Protein AF-A0A7V9JEW7-F1 (afdb_monomer_lite)

pLDDT: mean 94.51, std 7.51, range [50.94, 98.81]

Sequence (181 aa):
WAAHVMQLRAGLKSPEDYLAHMLRKLQIDRTAFDSSYSLRELALTSYSDSGQAQYANIYMRGALTAGLLDIRLLELSKGERGLQDVILELTRKFGKERAFPEAGLVDTLVAMTHPEVRDFFARYVWESERLPVAEYYAKLGIRLVEDADGRAVRFEIDPNPTPEQRRLREAWLGRQARKAT

Secondary structure (DSSP, 8-state):
-HHHHHHHHTTSS-HHHHHHHHHHHHHHHHHHS-TT--HHHHHHHTTSHHHHHHGGGGGTHHHHHHHHHHHHHHHHTTTS--HHHHHHHHHHHHTTT-PPPGGGHHHHHHHHS-THHHHHHIIIIIS-PPP-HHHHHHTTTEEEEE-TT--EEEEEE-SS--HHHHHHHHHHTT-S-----

Foldseek 3Di:
DVVLLVCLLVVVDPPQRSQVVLLVLVLCLVPQADLFQALVNLVVCCVPPNSVSHVCNCVRLVVLLLLLQQLVQCVQVLLQDGPVNLVVVVCVVQPPPGDDDPVCPQVVSCVVGNVCSVVSCVQHHVGSHPDPSQVSVVQLQKGFDADPVRRTDGIDRDPDDDPSSPSSNCSSSNVDDHPDD

Radius of gyration: 16.64 Å; chains: 1; bounding box: 32×47×39 Å

Structure (mmCIF, N/CA/C/O backbone):
data_AF-A0A7V9JEW7-F1
#
_entry.id   AF-A0A7V9JEW7-F1
#
loop_
_atom_site.group_PDB
_atom_site.id
_atom_site.type_symbol
_atom_site.label_atom_id
_atom_site.label_alt_id
_atom_site.label_comp_id
_atom_site.label_asym_id
_atom_site.label_entity_id
_atom_site.label_seq_id
_atom_site.pdbx_PDB_ins_code
_atom_site.Cartn_x
_atom_site.Cartn_y
_atom_site.Cartn_z
_atom_site.occupancy
_atom_site.B_iso_or_equiv
_atom_site.auth_seq_id
_atom_site.auth_comp_id
_atom_site.auth_asym_id
_atom_site.auth_atom_id
_atom_site.pdbx_PDB_model_num
ATOM 1 N N . TRP A 1 1 ? 7.812 -3.060 2.752 1.00 93.06 1 TRP A N 1
ATOM 2 C CA . TRP A 1 1 ? 6.644 -2.597 3.528 1.00 93.06 1 TRP A CA 1
ATOM 3 C C . TRP A 1 1 ? 6.732 -3.020 4.995 1.00 93.06 1 TRP A C 1
ATOM 5 O O . TRP A 1 1 ? 6.908 -2.138 5.827 1.00 93.06 1 TRP A O 1
ATOM 15 N N . ALA A 1 2 ? 6.717 -4.326 5.306 1.00 90.62 2 ALA A N 1
ATOM 16 C CA . ALA A 1 2 ? 6.638 -4.861 6.677 1.00 90.62 2 ALA A CA 1
ATOM 17 C C . ALA A 1 2 ? 7.596 -4.192 7.688 1.00 90.62 2 ALA A C 1
ATOM 19 O O . ALA A 1 2 ? 7.147 -3.642 8.688 1.00 90.62 2 ALA A O 1
ATOM 20 N N . ALA A 1 3 ? 8.897 -4.121 7.388 1.00 92.31 3 ALA A N 1
ATOM 21 C CA . ALA A 1 3 ? 9.871 -3.489 8.287 1.00 92.31 3 ALA A CA 1
ATOM 22 C C . ALA A 1 3 ? 9.544 -2.017 8.620 1.00 92.31 3 ALA A C 1
ATOM 24 O O . ALA A 1 3 ? 9.720 -1.578 9.753 1.00 92.31 3 ALA A O 1
ATOM 25 N N . HIS A 1 4 ? 9.036 -1.250 7.648 1.00 94.81 4 HIS A N 1
ATOM 26 C CA . HIS A 1 4 ? 8.714 0.165 7.841 1.00 94.81 4 HIS A CA 1
ATOM 27 C C . HIS A 1 4 ? 7.401 0.355 8.596 1.00 94.81 4 HIS A C 1
ATOM 29 O O . HIS A 1 4 ? 7.340 1.217 9.468 1.00 94.81 4 HIS A O 1
ATOM 35 N N . VAL A 1 5 ? 6.372 -0.445 8.291 1.00 95.25 5 VAL A N 1
ATOM 36 C CA . VAL A 1 5 ? 5.075 -0.327 8.975 1.00 95.25 5 VAL A CA 1
ATOM 37 C C . VAL A 1 5 ? 5.179 -0.795 10.427 1.00 95.25 5 VAL A C 1
ATOM 39 O O . VAL A 1 5 ? 4.543 -0.214 11.296 1.00 95.25 5 VAL A O 1
ATOM 42 N N . MET A 1 6 ? 6.031 -1.783 10.722 1.00 94.12 6 MET A N 1
ATOM 43 C CA . MET A 1 6 ? 6.294 -2.215 12.097 1.00 94.12 6 MET A CA 1
ATOM 44 C C . MET A 1 6 ? 6.969 -1.110 12.914 1.00 94.12 6 MET A C 1
ATOM 46 O O . MET A 1 6 ? 6.542 -0.846 14.031 1.00 94.12 6 MET A O 1
ATOM 50 N N . GLN A 1 7 ? 7.966 -0.416 12.353 1.00 96.00 7 GLN A N 1
ATOM 51 C CA . GLN A 1 7 ? 8.593 0.735 13.019 1.00 96.00 7 GLN A CA 1
ATOM 52 C C . GLN A 1 7 ? 7.599 1.882 13.237 1.00 96.00 7 GLN A C 1
ATOM 54 O O . GLN A 1 7 ? 7.600 2.484 14.307 1.00 96.00 7 GLN A O 1
ATOM 59 N N . LEU A 1 8 ? 6.736 2.156 12.251 1.00 96.12 8 LEU A N 1
ATOM 60 C CA . LEU A 1 8 ? 5.667 3.151 12.367 1.00 96.12 8 LEU A CA 1
ATOM 61 C C . LEU A 1 8 ? 4.710 2.805 13.517 1.00 96.12 8 LEU A C 1
ATOM 63 O O . LEU A 1 8 ? 4.475 3.624 14.399 1.00 96.12 8 LEU A O 1
ATOM 67 N N . ARG A 1 9 ? 4.191 1.573 13.531 1.00 95.25 9 ARG A N 1
ATOM 68 C CA . ARG A 1 9 ? 3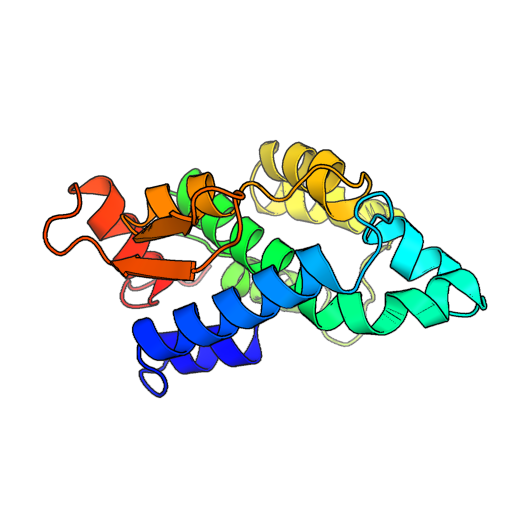.227 1.103 14.538 1.00 95.25 9 ARG A CA 1
ATOM 69 C C . ARG A 1 9 ? 3.833 0.991 15.938 1.00 95.25 9 ARG A C 1
ATOM 71 O O . ARG A 1 9 ? 3.130 1.186 16.919 1.00 95.25 9 ARG A O 1
ATOM 78 N N . ALA A 1 10 ? 5.134 0.721 16.034 1.00 94.06 10 ALA A N 1
ATOM 79 C CA . ALA A 1 10 ? 5.873 0.711 17.295 1.00 94.06 10 ALA A CA 1
ATOM 80 C C . ALA A 1 10 ? 6.272 2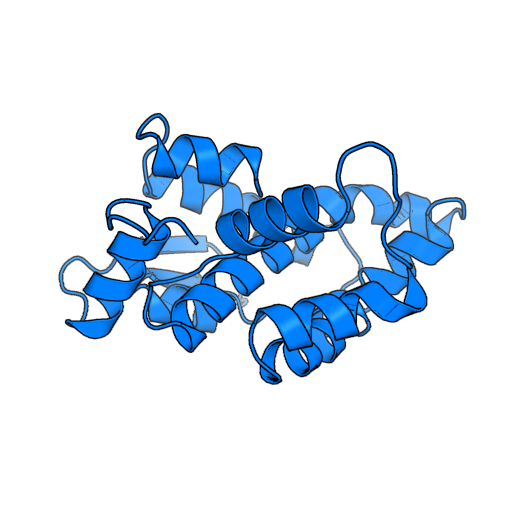.117 17.789 1.00 94.06 10 ALA A C 1
ATOM 82 O O . ALA A 1 10 ? 6.910 2.229 18.831 1.00 94.06 10 ALA A O 1
ATOM 83 N N . GLY A 1 11 ? 5.958 3.185 17.044 1.00 94.19 11 GLY A N 1
ATOM 84 C CA . GLY A 1 11 ? 6.350 4.554 17.395 1.00 94.19 11 GLY A CA 1
ATOM 85 C C . GLY A 1 11 ? 7.843 4.861 17.213 1.00 94.19 11 GLY A C 1
ATOM 86 O O . GLY A 1 11 ? 8.294 5.930 17.606 1.00 94.19 11 GLY A O 1
ATOM 87 N N . LEU A 1 12 ? 8.610 3.958 16.591 1.00 96.44 12 LEU A N 1
ATOM 88 C CA . LEU A 1 12 ? 10.035 4.151 16.275 1.00 96.44 12 LEU A CA 1
ATOM 89 C C . LEU A 1 12 ? 10.253 5.034 15.040 1.00 96.44 12 LEU A C 1
ATOM 91 O O . LEU A 1 12 ? 11.374 5.451 14.758 1.00 96.44 12 LEU A O 1
ATOM 95 N N . LYS A 1 13 ? 9.193 5.266 14.264 1.00 96.31 13 LYS A N 1
ATOM 96 C CA . LYS A 1 13 ? 9.200 6.088 13.057 1.00 96.31 13 LYS A CA 1
ATOM 97 C C . LYS A 1 13 ? 7.971 6.982 13.048 1.00 96.31 13 LYS A C 1
ATOM 99 O O . LYS A 1 13 ? 6.865 6.490 13.276 1.00 96.31 13 LYS A O 1
ATOM 104 N N . SER A 1 14 ? 8.163 8.266 12.760 1.00 97.44 14 SER A N 1
ATOM 105 C CA . SER A 1 14 ? 7.044 9.194 12.599 1.00 97.44 14 SER A CA 1
ATOM 106 C C . SER A 1 14 ? 6.207 8.837 11.355 1.00 97.44 14 SER A C 1
ATOM 108 O O . SER A 1 14 ? 6.727 8.230 10.405 1.00 97.44 14 SER A O 1
ATOM 110 N N . PRO A 1 15 ? 4.909 9.189 11.321 1.00 97.44 15 PRO A N 1
ATOM 111 C CA . PRO A 1 15 ? 4.099 9.083 10.109 1.00 97.44 15 PRO A CA 1
ATOM 112 C C . PRO A 1 15 ? 4.739 9.782 8.904 1.00 97.44 15 PRO A C 1
ATOM 114 O O . PRO A 1 15 ? 4.744 9.230 7.805 1.00 97.44 15 PRO A O 1
ATOM 117 N N . GLU A 1 16 ? 5.333 10.953 9.114 1.00 97.81 16 GLU A N 1
ATOM 118 C CA . GLU A 1 16 ? 6.004 11.763 8.101 1.00 97.81 16 GLU A CA 1
ATOM 119 C C . GLU A 1 16 ? 7.213 11.028 7.505 1.00 97.81 16 GLU A C 1
ATOM 121 O O . GLU A 1 16 ? 7.323 10.920 6.282 1.00 97.81 16 GLU A O 1
ATOM 126 N N . ASP A 1 17 ? 8.067 10.434 8.345 1.00 97.88 17 ASP A N 1
ATOM 127 C CA . ASP A 1 17 ? 9.229 9.655 7.897 1.00 97.88 17 ASP A CA 1
ATOM 128 C C . ASP A 1 17 ? 8.813 8.401 7.123 1.00 97.88 17 ASP A C 1
ATOM 130 O O . ASP A 1 17 ? 9.436 8.024 6.123 1.00 97.88 17 ASP A O 1
ATOM 134 N N . TYR A 1 18 ? 7.751 7.724 7.574 1.00 98.25 18 TYR A N 1
ATOM 135 C CA . TYR A 1 18 ? 7.199 6.583 6.851 1.00 98.25 18 TYR A CA 1
ATOM 136 C C . TYR A 1 18 ? 6.685 7.009 5.470 1.00 98.25 18 TYR A C 1
ATOM 138 O O . TYR A 1 18 ? 7.017 6.376 4.464 1.00 98.25 18 TYR A O 1
ATOM 146 N N . LEU A 1 19 ? 5.903 8.089 5.406 1.00 98.50 19 LEU A N 1
ATOM 147 C CA . LEU A 1 19 ? 5.328 8.601 4.164 1.00 98.50 19 LEU A CA 1
ATOM 148 C C . LEU A 1 19 ? 6.403 9.095 3.194 1.00 98.50 19 LEU A C 1
ATOM 150 O O . LEU A 1 19 ? 6.321 8.784 2.008 1.00 98.50 19 LEU A O 1
ATOM 154 N N . ALA A 1 20 ? 7.446 9.773 3.676 1.00 98.06 20 ALA A N 1
ATOM 155 C CA . ALA A 1 20 ? 8.594 10.167 2.860 1.00 98.06 20 ALA A CA 1
ATOM 156 C C . ALA A 1 20 ? 9.309 8.945 2.258 1.00 98.06 20 ALA A C 1
ATOM 158 O O . ALA A 1 20 ? 9.719 8.956 1.094 1.00 98.06 20 ALA A O 1
ATOM 159 N N . HIS A 1 21 ? 9.407 7.848 3.016 1.00 97.69 21 HIS A N 1
ATOM 160 C CA . HIS A 1 21 ? 9.966 6.603 2.501 1.00 97.69 21 HIS A CA 1
ATOM 161 C C . HIS A 1 21 ? 9.080 5.977 1.413 1.00 97.69 21 HIS A C 1
ATOM 163 O O . HIS A 1 21 ? 9.590 5.540 0.382 1.00 97.69 21 HIS A O 1
ATOM 169 N N . MET A 1 22 ? 7.758 5.957 1.607 1.00 98.38 22 MET A N 1
ATOM 170 C CA . MET A 1 22 ? 6.818 5.447 0.600 1.00 98.38 22 MET A CA 1
ATOM 171 C C . MET A 1 22 ? 6.771 6.325 -0.652 1.00 98.38 22 MET A C 1
ATOM 173 O O . MET A 1 22 ? 6.711 5.798 -1.760 1.00 98.38 22 MET A O 1
ATOM 177 N N . LEU A 1 23 ? 6.880 7.644 -0.494 1.00 98.44 23 LEU A N 1
ATOM 178 C CA . LEU A 1 23 ? 6.991 8.594 -1.596 1.00 98.44 23 LEU A CA 1
ATOM 179 C C . LEU A 1 23 ? 8.217 8.296 -2.462 1.00 98.44 23 LEU A C 1
ATOM 181 O O . LEU A 1 23 ? 8.092 8.206 -3.679 1.00 98.44 23 LEU A O 1
ATOM 185 N N . ARG A 1 24 ? 9.386 8.074 -1.847 1.00 98.19 24 ARG A N 1
ATOM 186 C CA . ARG A 1 24 ? 10.602 7.716 -2.590 1.00 98.19 24 ARG A CA 1
ATOM 187 C C . ARG A 1 24 ? 10.412 6.430 -3.393 1.00 98.19 24 ARG A C 1
ATOM 189 O O . ARG A 1 24 ? 10.829 6.364 -4.543 1.00 98.19 24 ARG A O 1
ATOM 196 N N . LYS A 1 25 ? 9.754 5.420 -2.815 1.00 98.38 25 LYS A N 1
ATOM 197 C CA . LYS A 1 25 ? 9.420 4.183 -3.540 1.00 98.38 25 LYS A CA 1
ATOM 198 C C . LYS A 1 25 ? 8.499 4.448 -4.725 1.00 98.38 25 LYS A C 1
ATOM 200 O O . LYS A 1 25 ? 8.748 3.905 -5.790 1.00 98.38 25 LYS A O 1
ATOM 205 N N . LEU A 1 26 ? 7.474 5.284 -4.547 1.00 98.25 26 LEU A N 1
ATOM 206 C CA . LEU A 1 26 ? 6.547 5.667 -5.614 1.00 98.25 26 LEU A CA 1
ATOM 207 C C . LEU A 1 26 ? 7.253 6.407 -6.751 1.00 98.25 26 LEU A C 1
ATOM 209 O O . LEU A 1 26 ? 6.986 6.136 -7.916 1.00 98.25 26 LEU A O 1
ATOM 213 N N . GLN A 1 27 ? 8.153 7.330 -6.419 1.00 98.00 27 GLN A N 1
ATOM 214 C CA . GLN A 1 27 ? 8.941 8.052 -7.413 1.00 98.00 27 GLN A CA 1
ATOM 215 C C . GLN A 1 27 ? 9.803 7.080 -8.224 1.00 98.00 27 GLN A C 1
ATOM 217 O O . GLN A 1 27 ? 9.729 7.101 -9.445 1.00 98.00 27 GLN A O 1
ATOM 222 N N . ILE A 1 28 ? 10.544 6.185 -7.560 1.00 97.88 28 ILE A N 1
ATOM 223 C CA . ILE A 1 28 ? 11.394 5.196 -8.239 1.00 97.88 28 ILE A CA 1
ATOM 224 C C . ILE A 1 28 ? 10.555 4.227 -9.089 1.00 97.88 28 ILE A C 1
ATOM 226 O O . ILE A 1 28 ? 10.908 3.984 -10.238 1.00 97.88 28 ILE A O 1
ATOM 230 N N . ASP A 1 29 ? 9.439 3.705 -8.565 1.00 97.44 29 ASP A N 1
ATOM 231 C CA . ASP A 1 29 ? 8.521 2.831 -9.317 1.00 97.44 29 ASP A CA 1
ATOM 232 C C . ASP A 1 29 ? 8.048 3.475 -10.628 1.00 97.44 29 ASP A C 1
ATOM 234 O O . ASP A 1 29 ? 7.989 2.809 -11.657 1.00 97.44 29 ASP A O 1
ATOM 238 N N . ARG A 1 30 ? 7.757 4.782 -10.601 1.00 95.00 30 ARG A N 1
ATOM 239 C CA . ARG A 1 30 ? 7.252 5.522 -11.764 1.00 95.00 30 ARG A CA 1
ATOM 240 C C . ARG A 1 30 ? 8.328 5.948 -12.761 1.00 95.00 30 ARG A C 1
ATOM 242 O O . ARG A 1 30 ? 7.980 6.202 -13.909 1.00 95.00 30 ARG A O 1
ATOM 249 N N . THR A 1 31 ? 9.583 6.113 -12.339 1.00 95.69 31 THR A N 1
ATOM 250 C CA . THR A 1 31 ? 10.627 6.696 -13.203 1.00 95.69 31 THR A CA 1
ATOM 251 C C . THR A 1 31 ? 11.712 5.724 -13.639 1.00 95.69 31 THR A C 1
ATOM 253 O O . THR A 1 31 ? 12.347 5.974 -14.660 1.00 95.69 31 THR A O 1
ATOM 256 N N . ALA A 1 32 ? 11.949 4.646 -12.889 1.00 96.75 32 ALA A N 1
ATOM 257 C CA . ALA A 1 32 ? 13.074 3.741 -13.127 1.00 96.75 32 ALA A CA 1
ATOM 258 C C . ALA A 1 32 ? 12.668 2.378 -13.704 1.00 96.75 32 ALA A C 1
ATOM 260 O O . ALA A 1 32 ? 13.544 1.602 -14.077 1.00 96.75 32 ALA A O 1
ATOM 261 N N . PHE A 1 33 ? 11.370 2.072 -13.762 1.00 97.06 33 PHE A N 1
ATOM 262 C CA . PHE A 1 33 ? 10.869 0.745 -14.115 1.00 97.06 33 PHE A CA 1
ATOM 263 C C . PHE A 1 33 ? 9.732 0.802 -15.130 1.00 97.06 33 PHE A C 1
ATOM 265 O O . PHE A 1 33 ? 9.055 1.818 -15.281 1.00 97.06 33 PHE A O 1
ATOM 272 N N . ASP A 1 34 ? 9.511 -0.322 -15.808 1.00 97.00 34 ASP A N 1
ATOM 273 C CA . ASP A 1 34 ? 8.445 -0.461 -16.795 1.00 97.00 34 ASP A CA 1
ATOM 274 C C . ASP A 1 34 ? 7.081 -0.572 -16.088 1.00 97.00 34 ASP A C 1
ATOM 276 O O . ASP A 1 34 ? 6.862 -1.401 -15.191 1.00 97.00 34 ASP A O 1
ATOM 280 N N . SER A 1 35 ? 6.151 0.309 -16.455 1.00 94.69 35 SER A N 1
ATOM 281 C CA . SER A 1 35 ? 4.800 0.347 -15.892 1.00 94.69 35 SER A CA 1
ATOM 282 C C . SER A 1 35 ? 3.905 -0.784 -16.398 1.00 94.69 35 SER A C 1
ATOM 284 O O . SER A 1 35 ? 2.924 -1.096 -15.732 1.00 94.69 35 SER A O 1
ATOM 286 N N . SER A 1 36 ? 4.253 -1.432 -17.514 1.00 96.19 36 SER A N 1
ATOM 287 C CA . SER A 1 36 ? 3.542 -2.599 -18.054 1.00 96.19 36 SER A CA 1
ATOM 288 C C . SER A 1 36 ? 3.961 -3.929 -17.407 1.00 96.19 36 SER A C 1
ATOM 290 O O . SER A 1 36 ? 3.312 -4.954 -17.599 1.00 96.19 36 SER A O 1
ATOM 292 N N . TYR A 1 37 ? 5.018 -3.925 -16.589 1.00 97.00 37 TYR A N 1
ATOM 293 C CA . TYR A 1 37 ? 5.559 -5.136 -15.969 1.00 97.00 37 TYR A CA 1
ATOM 294 C C . TYR A 1 37 ? 4.814 -5.513 -14.680 1.00 97.00 37 TYR A C 1
ATOM 296 O O . TYR A 1 37 ? 5.016 -4.896 -13.636 1.00 97.00 37 TYR A O 1
ATOM 304 N N . SER A 1 38 ? 3.944 -6.519 -14.676 1.00 98.00 38 SER A N 1
ATOM 305 C CA . SER A 1 38 ? 3.238 -6.871 -13.432 1.00 98.00 38 SER A CA 1
ATOM 306 C C . SER A 1 38 ? 4.165 -7.496 -12.375 1.00 98.00 38 SER A C 1
ATOM 308 O O . SER A 1 38 ? 5.277 -7.940 -12.665 1.00 98.00 38 SER A O 1
ATOM 310 N N . LEU A 1 39 ? 3.715 -7.549 -11.114 1.00 97.69 39 LEU A N 1
ATOM 311 C CA . LEU A 1 39 ? 4.458 -8.259 -10.062 1.00 97.69 39 LEU A CA 1
ATOM 312 C C . LEU A 1 39 ? 4.497 -9.772 -10.322 1.00 97.69 39 LEU A C 1
ATOM 314 O O . LEU A 1 39 ? 5.483 -10.419 -9.971 1.00 97.69 39 LEU A O 1
ATOM 318 N N . ARG A 1 40 ? 3.449 -10.328 -10.946 1.00 96.56 40 ARG A N 1
ATOM 319 C CA . ARG A 1 40 ? 3.435 -11.716 -11.424 1.00 96.56 40 ARG A CA 1
ATOM 320 C C . ARG A 1 40 ? 4.505 -11.929 -12.481 1.00 96.56 40 ARG A C 1
ATOM 322 O O . ARG A 1 40 ? 5.287 -12.863 -12.340 1.00 96.56 40 ARG A O 1
ATOM 329 N N . GLU A 1 41 ? 4.549 -11.068 -13.495 1.00 97.50 41 GLU A N 1
ATOM 330 C CA . GLU A 1 41 ? 5.561 -11.156 -14.546 1.00 97.50 41 GLU A CA 1
ATOM 331 C C . GLU A 1 41 ? 6.963 -11.096 -13.931 1.00 97.50 41 GLU A C 1
ATOM 333 O O . GLU A 1 41 ? 7.766 -11.993 -14.152 1.00 97.50 41 GLU A O 1
ATOM 338 N N . LEU A 1 42 ? 7.204 -10.136 -13.030 1.00 96.94 42 LEU A N 1
ATOM 339 C CA . LEU A 1 42 ? 8.465 -10.004 -12.294 1.00 96.94 42 LEU A CA 1
ATOM 340 C C . LEU A 1 42 ? 8.885 -11.264 -11.548 1.00 96.94 42 LEU A C 1
ATOM 342 O O . LEU A 1 42 ? 10.063 -11.614 -11.558 1.00 96.94 42 LEU A O 1
ATOM 346 N N . ALA A 1 43 ? 7.945 -11.940 -10.894 1.00 95.00 43 ALA A N 1
ATOM 347 C CA . ALA A 1 43 ? 8.237 -13.186 -10.205 1.00 95.00 43 ALA A CA 1
ATOM 348 C C . ALA A 1 43 ? 8.625 -14.296 -11.199 1.00 95.00 43 ALA A C 1
ATOM 350 O O . ALA A 1 43 ? 9.654 -14.951 -11.016 1.00 95.00 43 ALA A O 1
ATOM 351 N N . LEU A 1 44 ? 7.835 -14.465 -12.266 1.00 95.88 44 LEU A N 1
ATOM 352 C CA . LEU A 1 44 ? 7.981 -15.544 -13.250 1.00 95.88 44 LEU A CA 1
ATOM 353 C C . LEU A 1 44 ? 9.226 -15.415 -14.128 1.00 95.88 44 LEU A C 1
ATOM 355 O O . LEU A 1 44 ? 9.758 -16.428 -14.576 1.00 95.88 44 LEU A O 1
ATOM 359 N N . THR A 1 45 ? 9.693 -14.195 -14.370 1.00 97.50 45 THR A N 1
ATOM 360 C CA . THR A 1 45 ? 10.817 -13.916 -15.270 1.00 97.50 45 THR A CA 1
ATOM 361 C C . THR A 1 45 ? 12.061 -13.438 -14.537 1.00 97.50 45 THR A C 1
ATOM 363 O O . THR A 1 45 ? 13.035 -13.066 -15.189 1.00 97.50 45 THR A O 1
ATOM 366 N N . SER A 1 46 ? 12.062 -13.446 -13.201 1.00 95.62 46 SER A N 1
ATOM 367 C CA . SER A 1 46 ? 13.141 -12.895 -12.369 1.00 95.62 46 SER A CA 1
ATOM 368 C C . SER A 1 46 ? 14.544 -13.396 -12.731 1.00 95.62 46 SER A C 1
ATOM 370 O O . SER A 1 46 ? 15.506 -12.684 -12.488 1.00 95.62 46 SER A O 1
ATOM 372 N N . TYR A 1 47 ? 14.689 -14.579 -13.326 1.00 95.06 47 TYR A N 1
ATOM 373 C CA . TYR A 1 47 ? 15.966 -15.159 -13.769 1.00 95.06 47 TYR A CA 1
ATOM 374 C C . TYR A 1 47 ? 16.373 -14.796 -15.212 1.00 95.06 47 TYR A C 1
ATOM 376 O O . TYR A 1 47 ? 17.479 -15.124 -15.627 1.00 95.06 47 TYR A O 1
ATOM 384 N N . SER A 1 48 ? 15.491 -14.162 -15.986 1.00 97.69 48 SER A N 1
ATOM 385 C CA . SER A 1 48 ? 15.761 -13.687 -17.351 1.00 97.69 48 SER A CA 1
ATOM 386 C C . SER A 1 48 ? 16.400 -12.298 -17.346 1.00 97.69 48 SER A C 1
ATOM 388 O O . SER A 1 48 ? 16.203 -11.538 -16.399 1.00 97.69 48 SER A O 1
ATOM 390 N N . ASP A 1 49 ? 17.068 -11.913 -18.435 1.00 96.94 49 ASP A N 1
ATOM 391 C CA . ASP A 1 49 ? 17.653 -10.570 -18.579 1.00 96.94 49 ASP A CA 1
ATOM 392 C C . ASP A 1 49 ? 16.604 -9.456 -18.414 1.00 96.94 49 ASP A C 1
ATOM 394 O O . ASP A 1 49 ? 16.825 -8.479 -17.694 1.00 96.94 49 ASP A O 1
ATOM 398 N N . SER A 1 50 ? 15.420 -9.628 -19.016 1.00 94.62 50 SER A N 1
ATOM 399 C CA . SER A 1 50 ? 14.314 -8.670 -18.895 1.00 94.62 50 SER A CA 1
ATOM 400 C C . SER A 1 50 ? 13.778 -8.560 -17.469 1.00 94.62 50 SER A C 1
ATOM 402 O O . SER A 1 50 ? 13.502 -7.457 -17.002 1.00 94.62 50 SER A O 1
ATOM 404 N N . GLY A 1 51 ? 13.652 -9.682 -16.755 1.00 96.38 51 GLY A N 1
ATOM 405 C CA . GLY A 1 51 ? 13.179 -9.675 -15.370 1.00 96.38 51 GLY A CA 1
ATOM 406 C C . GLY A 1 51 ? 14.231 -9.136 -14.402 1.00 96.38 51 GLY A C 1
ATOM 407 O O . GLY A 1 51 ? 13.895 -8.376 -13.496 1.00 96.38 51 GLY A O 1
ATOM 408 N N . GLN A 1 52 ? 15.513 -9.442 -14.626 1.00 96.31 52 GLN A N 1
ATOM 409 C CA . GLN A 1 52 ? 16.636 -8.903 -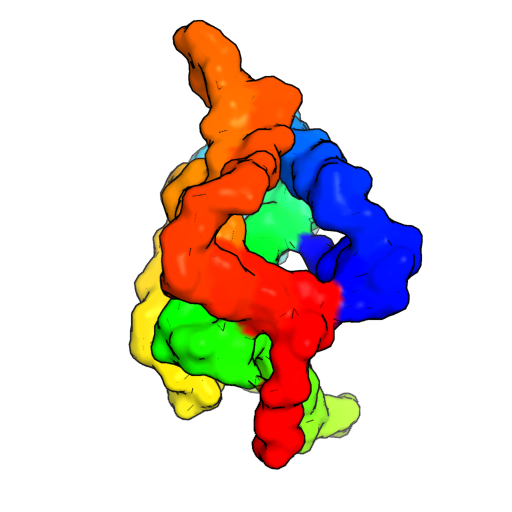13.853 1.00 96.31 52 GLN A CA 1
ATOM 410 C C . GLN A 1 52 ? 16.699 -7.374 -13.934 1.00 96.31 52 GLN A C 1
ATOM 412 O O . GLN A 1 52 ? 16.864 -6.717 -12.904 1.00 96.31 52 GLN A O 1
ATOM 417 N N . ALA A 1 53 ? 16.465 -6.795 -15.118 1.00 96.88 53 ALA A N 1
ATOM 418 C CA . ALA A 1 53 ? 16.381 -5.342 -15.288 1.00 96.88 53 ALA A CA 1
ATOM 419 C C . ALA A 1 53 ? 15.269 -4.698 -14.433 1.00 96.88 53 ALA A C 1
ATOM 421 O O . ALA A 1 53 ? 15.402 -3.557 -13.993 1.00 96.88 53 ALA A O 1
ATOM 422 N N . GLN A 1 54 ? 14.192 -5.436 -14.151 1.00 97.50 54 GLN A N 1
ATOM 423 C CA . GLN A 1 54 ? 13.061 -4.977 -13.339 1.00 97.50 54 GLN A CA 1
ATOM 424 C C . GLN A 1 54 ? 13.150 -5.413 -11.866 1.00 97.50 54 GLN A C 1
ATOM 426 O O . GLN A 1 54 ? 12.367 -4.939 -11.042 1.00 97.50 54 GLN A O 1
ATOM 431 N N . TYR A 1 55 ? 14.083 -6.300 -11.494 1.00 96.12 55 TYR A N 1
ATOM 432 C CA . TYR A 1 55 ? 14.065 -7.029 -10.216 1.00 96.12 55 TYR A CA 1
ATOM 433 C C . TYR A 1 55 ? 14.022 -6.116 -8.989 1.00 96.12 55 TYR A C 1
ATOM 435 O O . TYR A 1 55 ? 13.268 -6.358 -8.045 1.00 96.12 55 TYR A O 1
ATOM 443 N N . ALA A 1 56 ? 14.763 -5.006 -9.017 1.00 96.56 56 ALA A N 1
ATOM 444 C CA . ALA A 1 56 ? 14.768 -4.032 -7.928 1.00 96.56 56 ALA A CA 1
ATOM 445 C C . ALA A 1 56 ? 13.375 -3.424 -7.646 1.00 96.56 56 ALA A C 1
ATOM 447 O O . ALA A 1 56 ? 13.111 -2.985 -6.519 1.00 96.56 56 ALA A O 1
ATOM 448 N N . ASN A 1 57 ? 12.453 -3.460 -8.613 1.00 97.25 57 ASN A N 1
ATOM 449 C CA . ASN A 1 57 ? 11.093 -2.966 -8.444 1.00 97.25 57 ASN A CA 1
ATOM 450 C C . ASN A 1 57 ? 10.255 -3.808 -7.469 1.00 97.25 57 ASN A C 1
ATOM 452 O O . ASN A 1 57 ? 9.299 -3.299 -6.881 1.00 97.25 57 ASN A O 1
ATOM 456 N N . ILE A 1 58 ? 10.642 -5.056 -7.176 1.00 95.44 58 ILE A N 1
ATOM 457 C CA . ILE A 1 58 ? 9.961 -5.852 -6.142 1.00 95.44 58 ILE A CA 1
ATOM 458 C C . ILE A 1 58 ? 9.965 -5.128 -4.783 1.00 95.44 58 ILE A C 1
ATOM 460 O O . ILE A 1 58 ? 9.000 -5.185 -4.019 1.00 95.44 58 ILE A O 1
ATOM 464 N N . TYR A 1 59 ? 11.014 -4.347 -4.506 1.00 96.31 59 TYR A N 1
ATOM 465 C CA . TYR A 1 59 ? 11.145 -3.559 -3.282 1.00 96.31 59 TYR A CA 1
ATOM 466 C C . TYR A 1 59 ? 10.414 -2.214 -3.331 1.00 96.31 59 TYR A C 1
ATOM 468 O O . TYR A 1 59 ? 10.205 -1.611 -2.268 1.00 96.31 59 TYR A O 1
ATOM 476 N N . MET A 1 60 ? 10.047 -1.731 -4.521 1.00 97.94 60 MET A N 1
ATOM 477 C CA . MET A 1 60 ? 9.320 -0.475 -4.723 1.00 97.94 60 MET A CA 1
ATOM 478 C C . MET A 1 60 ? 7.837 -0.772 -4.945 1.00 97.94 60 MET A C 1
ATOM 480 O O . MET A 1 60 ? 7.067 -0.644 -3.988 1.00 97.94 60 MET A O 1
ATOM 484 N N . ARG A 1 61 ? 7.454 -1.273 -6.128 1.00 98.19 61 ARG A N 1
ATOM 485 C CA . ARG A 1 61 ? 6.086 -1.701 -6.464 1.00 98.19 61 ARG A CA 1
ATOM 486 C C . ARG A 1 61 ? 5.531 -2.721 -5.485 1.00 98.19 61 ARG A C 1
ATOM 488 O O . ARG A 1 61 ? 4.415 -2.544 -5.003 1.00 98.19 61 ARG A O 1
ATOM 495 N N . GLY A 1 62 ? 6.305 -3.739 -5.109 1.00 97.88 62 GLY A N 1
ATOM 496 C CA . GLY A 1 62 ? 5.836 -4.750 -4.153 1.00 97.88 62 GLY A CA 1
ATOM 497 C C . GLY A 1 62 ? 5.559 -4.161 -2.766 1.00 97.88 62 GLY A C 1
ATOM 498 O O . GLY A 1 62 ? 4.553 -4.476 -2.130 1.00 97.88 62 GLY A O 1
ATOM 499 N N . ALA A 1 63 ? 6.393 -3.224 -2.306 1.00 98.12 63 ALA A N 1
ATOM 500 C CA . ALA A 1 63 ? 6.163 -2.538 -1.037 1.00 98.12 63 ALA A CA 1
ATOM 501 C C . ALA A 1 63 ? 4.976 -1.560 -1.088 1.00 98.12 63 ALA A C 1
ATOM 503 O O . ALA A 1 63 ? 4.253 -1.456 -0.098 1.00 98.12 63 ALA A O 1
ATOM 504 N N . LEU A 1 64 ? 4.778 -0.850 -2.202 1.00 98.62 64 LEU A N 1
ATOM 505 C CA . LEU A 1 64 ? 3.612 0.012 -2.413 1.00 98.62 64 LEU A CA 1
ATOM 506 C C . LEU A 1 64 ? 2.330 -0.823 -2.428 1.00 98.62 64 LEU A C 1
ATOM 508 O O . LEU A 1 64 ? 1.417 -0.541 -1.659 1.00 98.62 64 LEU A O 1
ATOM 512 N N . THR A 1 65 ? 2.314 -1.903 -3.210 1.00 98.69 65 THR A N 1
ATOM 513 C CA . THR A 1 65 ? 1.182 -2.831 -3.343 1.00 98.69 65 THR A CA 1
ATOM 514 C C . THR A 1 65 ? 0.794 -3.439 -1.997 1.00 98.69 65 THR A C 1
ATOM 516 O O . THR A 1 65 ? -0.371 -3.385 -1.617 1.00 98.69 65 THR A O 1
ATOM 519 N N . ALA A 1 66 ? 1.763 -3.925 -1.212 1.00 98.50 66 ALA A N 1
ATOM 520 C CA . ALA A 1 66 ? 1.501 -4.423 0.141 1.00 98.50 66 ALA A CA 1
ATOM 521 C C . ALA A 1 66 ? 0.927 -3.338 1.072 1.00 98.50 66 ALA A C 1
ATOM 523 O O . ALA A 1 66 ? 0.046 -3.616 1.882 1.00 98.50 66 ALA A O 1
ATOM 524 N N . GLY A 1 67 ? 1.397 -2.093 0.943 1.00 98.50 67 GLY A N 1
ATOM 525 C CA . GLY A 1 67 ? 0.855 -0.958 1.690 1.00 98.50 67 GLY A CA 1
ATOM 526 C C . GLY A 1 67 ? -0.594 -0.641 1.331 1.00 98.50 67 GLY A C 1
ATOM 527 O O . GLY A 1 67 ? -1.401 -0.418 2.229 1.00 98.50 67 GLY A O 1
ATOM 528 N N . LEU A 1 68 ? -0.938 -0.666 0.042 1.00 98.81 68 LEU A N 1
ATOM 529 C CA . LEU A 1 68 ? -2.314 -0.445 -0.403 1.00 98.81 68 LEU A CA 1
ATOM 530 C C . LEU A 1 68 ? -3.231 -1.602 0.008 1.00 98.81 68 LEU A C 1
ATOM 532 O O . LEU A 1 68 ? -4.352 -1.353 0.441 1.00 98.81 68 LEU A O 1
ATOM 536 N N . LEU A 1 69 ? -2.742 -2.847 -0.035 1.00 98.81 69 LEU A N 1
ATOM 537 C CA . LEU A 1 69 ? -3.491 -4.010 0.441 1.00 98.81 69 LEU A CA 1
ATOM 538 C C . LEU A 1 69 ? -3.790 -3.920 1.944 1.00 98.81 69 LEU A C 1
ATOM 540 O O . LEU A 1 69 ? -4.900 -4.230 2.362 1.00 98.81 69 LEU A O 1
ATOM 544 N N . ASP A 1 70 ? -2.836 -3.463 2.762 1.00 98.69 70 ASP A N 1
ATOM 545 C CA . ASP A 1 70 ? -3.069 -3.225 4.193 1.00 98.69 70 ASP A CA 1
ATOM 546 C C . ASP A 1 70 ? -4.185 -2.197 4.420 1.00 98.69 70 ASP A C 1
ATOM 548 O O . ASP A 1 70 ? -5.090 -2.452 5.211 1.00 98.69 70 ASP A O 1
ATOM 552 N N . ILE A 1 71 ? -4.179 -1.083 3.679 1.00 98.69 71 ILE A N 1
ATOM 553 C CA . ILE A 1 71 ? -5.251 -0.077 3.749 1.00 98.69 71 ILE A CA 1
ATOM 554 C C . ILE A 1 71 ? -6.581 -0.665 3.266 1.00 98.69 71 ILE A C 1
ATOM 556 O O . ILE A 1 71 ? -7.606 -0.427 3.902 1.00 98.69 71 ILE A O 1
ATOM 560 N N . ARG A 1 72 ? -6.581 -1.454 2.184 1.00 98.69 72 ARG A N 1
ATOM 561 C CA . ARG A 1 72 ? -7.787 -2.108 1.658 1.00 98.69 72 ARG A CA 1
ATOM 562 C C . ARG A 1 72 ? -8.412 -3.046 2.684 1.00 98.69 72 ARG A C 1
ATOM 564 O O . ARG A 1 72 ? -9.619 -3.011 2.889 1.00 98.69 72 ARG A O 1
ATOM 571 N N . LEU A 1 73 ? -7.598 -3.866 3.341 1.00 98.44 73 LEU A N 1
ATOM 572 C CA . LEU A 1 73 ? -8.054 -4.784 4.383 1.00 98.44 73 LEU A CA 1
ATOM 573 C C . LEU A 1 73 ? -8.615 -4.024 5.587 1.00 98.44 73 LEU A C 1
ATOM 575 O O . LEU A 1 73 ? -9.688 -4.369 6.081 1.00 98.44 73 LEU A O 1
ATOM 579 N N . LEU A 1 74 ? -7.941 -2.954 6.015 1.00 97.81 74 LEU A N 1
ATOM 580 C CA . LEU A 1 74 ? -8.437 -2.096 7.088 1.00 97.81 74 LEU A CA 1
ATOM 581 C C . LEU A 1 74 ? -9.764 -1.433 6.702 1.00 97.81 74 LEU A C 1
ATOM 583 O O . LEU A 1 74 ? -10.668 -1.368 7.524 1.00 97.81 74 LEU A O 1
ATOM 587 N N . GLU A 1 75 ? -9.914 -0.958 5.467 1.00 98.00 75 GLU A N 1
ATOM 588 C CA . GLU A 1 75 ? -11.167 -0.378 4.976 1.00 98.00 75 GLU A CA 1
ATOM 589 C C . GLU A 1 75 ? -12.312 -1.400 5.039 1.00 98.00 75 GLU A C 1
ATOM 591 O O . GLU A 1 75 ? -13.336 -1.141 5.673 1.00 98.00 75 GLU A O 1
ATOM 596 N N . LEU A 1 76 ? -12.115 -2.579 4.442 1.00 97.88 76 LEU A N 1
ATOM 597 C CA . LEU A 1 76 ? -13.129 -3.637 4.364 1.00 97.88 76 LEU A CA 1
ATOM 598 C C . LEU A 1 76 ? -13.531 -4.178 5.745 1.00 97.88 76 LEU A C 1
ATOM 600 O O . LEU A 1 76 ? -14.686 -4.544 5.961 1.00 97.88 76 LEU A O 1
ATOM 604 N N . SER A 1 77 ? -12.600 -4.161 6.698 1.00 96.38 77 SER A N 1
ATOM 605 C CA . SER A 1 77 ? -12.816 -4.586 8.084 1.00 96.38 77 SER A CA 1
ATOM 606 C C . SER A 1 77 ? -13.141 -3.437 9.044 1.00 96.38 77 SER A C 1
ATOM 608 O O . SER A 1 77 ? -13.151 -3.635 10.257 1.00 96.38 77 SER A O 1
ATOM 610 N N . LYS A 1 78 ? -13.385 -2.217 8.543 1.00 95.56 78 LYS A N 1
ATOM 611 C CA . LYS A 1 78 ? -13.662 -1.017 9.361 1.00 95.56 78 LYS A CA 1
ATOM 612 C C . LYS A 1 78 ? -12.588 -0.715 10.425 1.00 95.56 78 LYS A C 1
ATOM 614 O O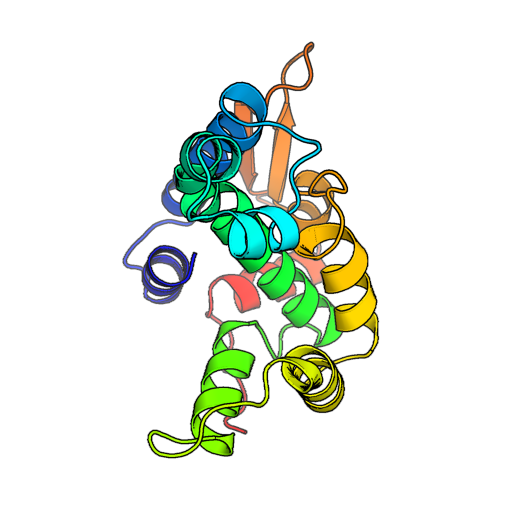 . LYS A 1 78 ? -12.885 -0.105 11.452 1.00 95.56 78 LYS A O 1
ATOM 619 N N . GLY A 1 79 ? -11.339 -1.087 10.154 1.00 95.12 79 GLY A N 1
ATOM 620 C CA . GLY A 1 79 ? -10.162 -0.880 10.998 1.00 95.12 79 GLY A CA 1
ATOM 621 C C . GLY A 1 79 ? -9.771 -2.087 11.852 1.00 95.12 79 GLY A C 1
ATOM 622 O O . GLY A 1 79 ? -8.725 -2.051 12.496 1.00 95.12 79 GLY A O 1
ATOM 623 N N . GLU A 1 80 ? -10.557 -3.164 11.854 1.00 93.44 80 GLU A N 1
ATOM 624 C CA . GLU A 1 80 ? -10.321 -4.302 12.749 1.00 93.44 80 GLU A CA 1
ATOM 625 C C . GLU A 1 80 ? -9.148 -5.187 12.306 1.00 93.44 80 GLU A C 1
ATOM 627 O O . GLU A 1 80 ? -8.476 -5.782 13.153 1.00 93.44 80 GLU A O 1
ATOM 632 N N . ARG A 1 81 ? -8.882 -5.272 10.995 1.00 93.31 81 ARG A N 1
ATOM 633 C CA . ARG A 1 81 ? -7.939 -6.240 10.428 1.00 93.31 81 ARG A CA 1
ATOM 634 C C . ARG A 1 81 ? -7.149 -5.683 9.244 1.00 93.31 81 ARG A C 1
ATOM 636 O O . ARG A 1 81 ? -7.708 -5.372 8.199 1.00 93.31 81 ARG A O 1
ATOM 643 N N . GLY A 1 82 ? -5.829 -5.609 9.393 1.00 95.81 82 GLY A N 1
ATOM 644 C CA . GLY A 1 82 ? -4.888 -5.239 8.333 1.00 95.81 82 GLY A CA 1
ATOM 645 C C . GLY A 1 82 ? -4.072 -6.424 7.814 1.00 95.81 82 GLY A C 1
ATOM 646 O O . GLY A 1 82 ? -4.240 -7.572 8.231 1.00 95.81 82 GLY A O 1
ATOM 647 N N . LEU A 1 83 ? -3.119 -6.143 6.926 1.00 96.69 83 LEU A N 1
ATOM 648 C CA . LEU A 1 83 ? -2.282 -7.164 6.286 1.00 96.69 83 LEU A CA 1
ATOM 649 C C . LEU A 1 83 ? -1.371 -7.882 7.290 1.00 96.69 83 LEU A C 1
ATOM 651 O O . LEU A 1 83 ? -1.116 -9.075 7.152 1.00 96.69 83 LEU A O 1
ATOM 655 N N . GLN A 1 84 ? -0.911 -7.184 8.332 1.00 94.31 84 GLN A N 1
ATOM 656 C CA . GLN A 1 84 ? -0.128 -7.810 9.404 1.00 94.31 84 GLN A CA 1
ATOM 657 C C . GLN A 1 84 ? -0.915 -8.932 10.095 1.00 94.31 84 GLN A C 1
ATOM 659 O O . GLN A 1 84 ? -0.360 -9.998 10.346 1.00 94.31 84 GLN A O 1
ATOM 664 N N . ASP A 1 85 ? -2.200 -8.710 10.367 1.00 93.56 85 ASP A N 1
ATOM 665 C CA . ASP A 1 85 ? -3.054 -9.685 11.049 1.00 93.56 85 ASP A CA 1
ATOM 666 C C . ASP A 1 85 ? -3.315 -10.895 10.139 1.00 93.56 85 ASP A C 1
ATOM 668 O O . ASP A 1 85 ? -3.235 -12.042 10.572 1.00 93.56 85 ASP A O 1
ATOM 672 N N . VAL A 1 86 ? -3.520 -10.648 8.840 1.00 94.62 86 VAL A N 1
ATOM 673 C CA . VAL A 1 86 ? -3.644 -11.699 7.816 1.00 94.62 86 VAL A CA 1
ATOM 674 C C . VAL A 1 86 ? -2.378 -12.555 7.718 1.00 94.62 86 VAL A C 1
ATOM 676 O O . VAL A 1 86 ? -2.479 -13.779 7.680 1.00 94.62 86 VAL A O 1
ATOM 679 N N . ILE A 1 87 ? -1.187 -11.945 7.727 1.00 92.75 87 ILE A N 1
ATOM 680 C CA . ILE A 1 87 ? 0.093 -12.675 7.697 1.00 92.75 87 ILE A CA 1
ATOM 681 C C . ILE A 1 87 ? 0.272 -13.530 8.959 1.00 92.75 87 ILE A C 1
ATOM 683 O O . ILE A 1 87 ? 0.722 -14.676 8.871 1.00 92.75 87 ILE A O 1
ATOM 687 N N . LEU A 1 88 ? -0.086 -13.001 10.132 1.00 91.56 88 LEU A N 1
ATOM 688 C CA . LEU A 1 88 ? -0.019 -13.753 11.386 1.00 91.56 88 LEU A CA 1
ATOM 689 C C . LEU A 1 88 ? -0.961 -14.962 11.365 1.00 91.56 88 LEU A C 1
ATOM 691 O O . LEU A 1 88 ? -0.552 -16.058 11.747 1.00 91.56 88 LEU A O 1
ATOM 695 N N . GLU A 1 89 ? -2.188 -14.802 10.874 1.00 91.75 89 GLU A N 1
ATOM 696 C CA . GLU A 1 89 ? -3.136 -15.913 10.756 1.00 91.75 89 GLU A CA 1
ATOM 697 C C . GLU A 1 89 ? -2.694 -16.950 9.717 1.00 91.75 89 GLU A C 1
ATOM 699 O O . GLU A 1 89 ? -2.763 -18.149 9.988 1.00 91.75 89 GLU A O 1
ATOM 704 N N . LEU A 1 90 ? -2.148 -16.517 8.574 1.00 91.19 90 LEU A N 1
ATOM 705 C CA . LEU A 1 90 ? -1.537 -17.424 7.597 1.00 91.19 90 LEU A CA 1
ATOM 706 C C . LEU A 1 90 ? -0.423 -18.252 8.243 1.00 91.19 90 LEU A C 1
ATOM 708 O O . LEU A 1 90 ? -0.375 -19.471 8.076 1.00 91.19 90 LEU A O 1
ATOM 712 N N . THR A 1 91 ? 0.432 -17.598 9.033 1.00 89.12 91 THR A N 1
ATOM 713 C CA . THR A 1 91 ? 1.533 -18.253 9.749 1.00 89.12 91 THR A CA 1
ATOM 714 C C . THR A 1 91 ? 1.014 -19.273 10.760 1.00 89.12 91 THR A C 1
ATOM 716 O O . THR A 1 91 ? 1.602 -20.338 10.897 1.00 89.12 91 THR A O 1
ATOM 719 N N . ARG A 1 92 ? -0.103 -19.006 11.448 1.00 90.31 92 ARG A N 1
ATOM 720 C CA . ARG A 1 92 ? -0.737 -19.978 12.359 1.00 90.31 92 ARG A CA 1
ATOM 721 C C . ARG A 1 92 ? -1.371 -21.152 11.611 1.00 90.31 92 ARG A C 1
ATOM 723 O O . 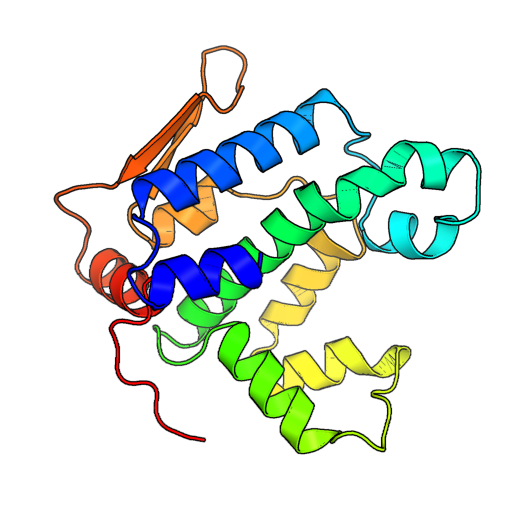ARG A 1 92 ? -1.259 -22.284 12.065 1.00 90.31 92 ARG A O 1
ATOM 730 N N . LYS A 1 93 ? -2.020 -20.891 10.472 1.00 89.31 93 LYS A N 1
ATOM 731 C CA . LYS A 1 93 ? -2.738 -21.900 9.676 1.00 89.31 93 LYS A CA 1
ATOM 732 C C . LYS A 1 93 ? -1.806 -22.911 9.010 1.00 89.31 93 LYS A C 1
ATOM 734 O O . LYS A 1 93 ? -2.122 -24.097 8.960 1.00 89.31 93 LYS A O 1
ATOM 739 N N . PHE A 1 94 ? -0.686 -22.441 8.472 1.00 89.38 94 PHE A N 1
ATOM 740 C CA . PHE A 1 94 ? 0.284 -23.283 7.771 1.00 89.38 94 PHE A CA 1
ATOM 741 C C . PHE A 1 94 ? 1.470 -23.673 8.666 1.00 89.38 94 PHE A C 1
ATOM 743 O O . PHE A 1 94 ? 2.077 -24.724 8.487 1.00 89.38 94 PHE A O 1
ATOM 750 N N . GLY A 1 95 ? 1.756 -22.895 9.708 1.00 84.75 95 GLY A N 1
ATOM 751 C CA . GLY A 1 95 ? 2.868 -23.174 10.604 1.00 84.75 95 GLY A CA 1
ATOM 752 C C . GLY A 1 95 ? 4.215 -23.124 9.884 1.00 84.75 95 GLY A C 1
ATOM 753 O O . GLY A 1 95 ? 4.347 -22.619 8.771 1.00 84.75 95 GLY A O 1
ATOM 754 N N . LYS A 1 96 ? 5.244 -23.649 10.549 1.00 83.00 96 LYS A N 1
ATOM 755 C CA . LYS A 1 96 ? 6.605 -23.708 9.995 1.00 83.00 96 LYS A CA 1
ATOM 756 C C . LYS A 1 96 ? 6.815 -24.887 9.044 1.00 83.00 96 LYS A C 1
ATOM 758 O O . LYS A 1 96 ? 7.733 -24.846 8.238 1.00 83.00 96 LYS A O 1
ATOM 763 N N . GLU A 1 97 ? 5.994 -25.929 9.163 1.00 87.62 97 GLU A N 1
ATOM 764 C CA . GLU A 1 97 ? 6.253 -27.225 8.522 1.00 87.62 97 GLU A CA 1
ATOM 765 C C . GLU A 1 97 ? 5.393 -27.500 7.288 1.00 87.62 97 GLU A C 1
ATOM 767 O O . GLU A 1 97 ? 5.643 -28.458 6.562 1.00 87.62 97 GLU A O 1
ATOM 772 N N . ARG A 1 98 ? 4.390 -26.661 7.011 1.00 85.44 98 ARG A N 1
ATOM 773 C CA . ARG A 1 98 ? 3.527 -26.822 5.843 1.00 85.44 98 ARG A CA 1
ATOM 774 C C . ARG A 1 98 ? 3.607 -25.579 4.973 1.00 85.44 98 ARG A C 1
ATOM 776 O O . ARG A 1 98 ? 3.266 -24.488 5.410 1.00 85.44 98 ARG A O 1
ATOM 783 N N . ALA A 1 99 ? 4.012 -25.747 3.720 1.00 84.19 99 ALA A N 1
ATOM 784 C CA . ALA A 1 99 ? 3.915 -24.676 2.737 1.00 84.19 99 ALA A CA 1
ATOM 785 C C . ALA A 1 99 ? 2.442 -24.385 2.402 1.00 84.19 99 ALA A C 1
ATOM 787 O O . ALA A 1 99 ? 1.600 -25.291 2.374 1.00 84.19 99 ALA A O 1
ATOM 788 N N . PHE A 1 100 ? 2.124 -23.122 2.119 1.00 82.44 100 PHE A N 1
ATOM 789 C CA . PHE A 1 100 ? 0.850 -22.786 1.491 1.00 82.44 100 PHE A CA 1
ATOM 790 C C . PHE A 1 100 ? 0.876 -23.201 0.010 1.00 82.44 100 PHE A C 1
ATOM 792 O O . PHE A 1 100 ? 1.915 -23.079 -0.640 1.00 82.44 100 PHE A O 1
ATOM 799 N N . PRO A 1 101 ? -0.244 -23.697 -0.543 1.00 81.56 101 PRO A N 1
ATOM 800 C CA . PRO A 1 101 ? -0.316 -24.034 -1.957 1.00 81.56 101 PRO A CA 1
ATOM 801 C C . PRO A 1 101 ? -0.288 -22.754 -2.795 1.00 81.56 101 PRO A C 1
ATOM 803 O O . PRO A 1 101 ? -1.128 -21.876 -2.606 1.00 81.56 101 PRO A O 1
ATOM 806 N N . GLU A 1 102 ? 0.644 -22.661 -3.743 1.00 77.62 102 GLU A N 1
ATOM 807 C CA . GLU A 1 102 ? 0.823 -21.476 -4.592 1.00 77.62 102 GLU A CA 1
ATOM 808 C C . GLU A 1 102 ? -0.455 -21.131 -5.371 1.00 77.62 102 GLU A C 1
ATOM 810 O O . GLU A 1 102 ? -0.977 -20.023 -5.254 1.00 77.62 102 GLU A O 1
ATOM 815 N N . ALA A 1 103 ? -1.036 -22.120 -6.059 1.00 81.69 103 ALA A N 1
ATOM 816 C CA . ALA A 1 103 ? -2.274 -21.951 -6.820 1.00 81.69 103 ALA A CA 1
ATOM 817 C C . ALA A 1 103 ? -3.492 -21.581 -5.946 1.00 81.69 103 ALA A C 1
ATOM 819 O O . ALA A 1 103 ? -4.441 -20.982 -6.440 1.00 81.69 103 ALA A O 1
ATOM 820 N N . GLY A 1 104 ? -3.471 -21.916 -4.649 1.00 86.88 104 GLY A N 1
ATOM 821 C CA . GLY A 1 104 ? -4.586 -21.701 -3.718 1.00 86.88 104 GLY A CA 1
ATOM 822 C C . GLY A 1 104 ? -4.392 -20.536 -2.746 1.00 86.88 104 GLY A C 1
ATOM 823 O O . GLY A 1 104 ? -5.233 -20.333 -1.864 1.00 86.88 104 GLY A O 1
ATOM 824 N N . LEU A 1 105 ? -3.290 -19.783 -2.846 1.00 89.56 105 LEU A N 1
ATOM 825 C CA . LEU A 1 105 ? -2.965 -18.739 -1.874 1.00 89.56 105 LEU A CA 1
ATOM 826 C C . LEU A 1 105 ? -3.997 -17.606 -1.892 1.00 89.56 105 LEU A C 1
ATOM 828 O O . LEU A 1 105 ? -4.478 -17.209 -0.833 1.00 89.56 105 LEU A O 1
ATOM 832 N N . VAL A 1 106 ? -4.374 -17.107 -3.073 1.00 93.44 106 VAL A N 1
ATOM 833 C CA . VAL A 1 106 ? -5.357 -16.012 -3.171 1.00 93.44 106 VAL A CA 1
ATOM 834 C C . VAL A 1 106 ? -6.748 -16.472 -2.744 1.00 93.44 106 VAL A C 1
ATOM 836 O O . VAL A 1 106 ? -7.427 -15.742 -2.030 1.00 93.44 106 VAL A O 1
ATOM 839 N N . ASP A 1 107 ? -7.144 -17.703 -3.069 1.00 94.81 107 ASP A N 1
ATOM 840 C CA . ASP A 1 107 ? -8.402 -18.284 -2.580 1.00 94.81 107 ASP A CA 1
ATOM 841 C C . ASP A 1 107 ? -8.412 -18.384 -1.052 1.00 94.81 107 ASP A C 1
ATOM 843 O O . ASP A 1 107 ? -9.399 -18.040 -0.400 1.00 94.81 107 ASP A O 1
ATOM 847 N N . THR A 1 108 ? -7.280 -18.786 -0.469 1.00 93.50 108 THR A N 1
ATOM 848 C CA . THR A 1 108 ? -7.096 -18.834 0.982 1.00 93.50 108 THR A CA 1
ATOM 849 C C . THR A 1 108 ? -7.198 -17.442 1.602 1.00 93.50 108 THR A C 1
ATOM 851 O O . THR A 1 108 ? -7.900 -17.277 2.597 1.00 93.50 108 THR A O 1
ATOM 854 N N . LEU A 1 109 ? -6.542 -16.440 1.011 1.00 94.81 109 LEU A N 1
ATOM 855 C CA . LEU A 1 109 ? -6.609 -15.051 1.465 1.00 94.81 109 LEU A CA 1
ATOM 856 C C . LEU A 1 109 ? -8.035 -14.504 1.404 1.00 94.81 109 LEU A C 1
ATOM 858 O O . LEU A 1 109 ? -8.491 -13.908 2.376 1.00 94.81 109 LEU A O 1
ATOM 862 N N . VAL A 1 110 ? -8.751 -14.741 0.304 1.00 96.31 110 VAL A N 1
ATOM 863 C CA . VAL A 1 110 ? -10.154 -14.338 0.133 1.00 96.31 110 VAL A CA 1
ATOM 864 C C . VAL A 1 110 ? -11.036 -14.979 1.200 1.00 96.31 110 VAL A C 1
ATOM 866 O O . VAL A 1 110 ? -11.788 -14.272 1.864 1.00 96.31 110 VAL A O 1
ATOM 869 N N . ALA A 1 111 ? -10.903 -16.290 1.420 1.00 95.00 111 ALA A N 1
ATOM 870 C CA . ALA A 1 111 ? -11.669 -17.005 2.440 1.00 95.00 111 ALA A CA 1
ATOM 871 C C . ALA A 1 111 ? -11.369 -16.514 3.866 1.00 95.00 111 ALA A C 1
ATOM 873 O O . ALA A 1 111 ? -12.242 -16.538 4.726 1.00 95.00 111 ALA A O 1
ATOM 874 N N . MET A 1 112 ? -10.136 -16.070 4.119 1.00 93.50 112 MET A N 1
ATOM 875 C CA . MET A 1 112 ? -9.735 -15.502 5.405 1.00 93.50 112 MET A CA 1
ATOM 876 C C . MET A 1 112 ? -10.187 -14.052 5.582 1.00 93.50 112 MET A C 1
ATOM 878 O O . MET A 1 112 ? -10.216 -13.581 6.713 1.00 93.50 112 MET A O 1
ATOM 882 N N . THR A 1 113 ? -10.487 -13.324 4.505 1.00 95.94 113 THR A N 1
ATOM 883 C CA . THR A 1 113 ? -10.703 -11.872 4.548 1.00 95.94 113 THR A CA 1
ATOM 884 C C . THR A 1 113 ? -12.005 -11.476 3.858 1.00 95.94 113 THR A C 1
ATOM 886 O O . THR A 1 113 ? -13.064 -11.543 4.474 1.00 95.94 113 THR A O 1
ATOM 889 N N . HIS A 1 114 ? -11.926 -11.036 2.604 1.00 97.12 114 HIS A N 1
ATOM 890 C CA . HIS A 1 114 ? -13.018 -10.452 1.842 1.00 97.12 114 HIS A CA 1
ATOM 891 C C . HIS A 1 114 ? -12.874 -10.801 0.347 1.00 97.12 114 HIS A C 1
ATOM 893 O O . HIS A 1 114 ? -11.745 -10.870 -0.155 1.00 97.12 114 HIS A O 1
ATOM 899 N N . PRO A 1 115 ? -13.982 -10.986 -0.399 1.00 97.56 115 PRO A N 1
ATOM 900 C CA . PRO A 1 115 ? -13.941 -11.292 -1.833 1.00 97.56 115 PRO A CA 1
ATOM 901 C C . PRO A 1 115 ? -13.242 -10.214 -2.674 1.00 97.56 115 PRO A C 1
ATOM 903 O O . PRO A 1 115 ? -12.571 -10.545 -3.651 1.00 97.56 115 PRO A O 1
ATOM 906 N N . GLU A 1 116 ? -13.308 -8.945 -2.267 1.00 98.19 116 GLU A N 1
ATOM 907 C CA . GLU A 1 116 ? -12.676 -7.803 -2.941 1.00 98.19 116 GLU A CA 1
ATOM 908 C C . GLU A 1 116 ? -11.143 -7.879 -2.956 1.00 98.19 116 GLU A C 1
ATOM 910 O O . GLU A 1 116 ? -10.497 -7.195 -3.750 1.00 98.19 116 GLU A O 1
ATOM 915 N N . VAL A 1 117 ? -10.539 -8.726 -2.117 1.00 98.12 117 VAL A N 1
ATOM 916 C CA . VAL A 1 117 ? -9.097 -8.992 -2.180 1.00 98.12 117 VAL A CA 1
ATOM 917 C C . VAL A 1 117 ? -8.729 -9.661 -3.504 1.00 98.12 117 VAL A C 1
ATOM 919 O O . VAL A 1 117 ? -7.659 -9.384 -4.036 1.00 98.12 117 VAL A O 1
ATOM 922 N N . ARG A 1 118 ? -9.614 -10.468 -4.104 1.00 97.94 118 ARG A N 1
ATOM 923 C CA . ARG A 1 118 ? -9.342 -11.059 -5.422 1.00 97.94 118 ARG A CA 1
ATOM 924 C C . ARG A 1 118 ? -9.183 -9.993 -6.502 1.00 97.94 118 ARG A C 1
ATOM 926 O O . ARG A 1 118 ? -8.241 -10.080 -7.282 1.00 97.94 118 ARG A O 1
ATOM 933 N N . ASP A 1 119 ? -10.070 -8.999 -6.521 1.00 98.19 119 ASP A N 1
ATOM 934 C CA . ASP A 1 119 ? -9.998 -7.879 -7.471 1.00 98.19 119 ASP A CA 1
ATOM 935 C C . ASP A 1 119 ? -8.691 -7.097 -7.303 1.00 98.19 119 ASP A C 1
ATOM 937 O O . ASP A 1 119 ? -7.988 -6.825 -8.274 1.00 98.19 119 ASP A O 1
ATOM 941 N N . PHE A 1 120 ? -8.297 -6.838 -6.052 1.00 98.56 120 PHE A N 1
ATOM 942 C CA . PHE A 1 120 ? -7.026 -6.184 -5.749 1.00 98.56 120 PHE A CA 1
ATOM 943 C C . PHE A 1 120 ? -5.826 -6.947 -6.339 1.00 98.56 120 PHE A C 1
ATOM 945 O O . PHE A 1 120 ? -4.952 -6.344 -6.962 1.00 98.56 120 PHE A O 1
ATOM 952 N N . PHE A 1 121 ? -5.775 -8.272 -6.160 1.00 98.19 121 PHE A N 1
ATOM 953 C CA . PHE A 1 121 ? -4.705 -9.102 -6.725 1.00 98.19 121 PHE A CA 1
ATOM 954 C C . PHE A 1 121 ? -4.745 -9.127 -8.252 1.00 98.19 121 PHE A C 1
ATOM 956 O O . PHE A 1 121 ? -3.695 -9.011 -8.883 1.00 98.19 121 PHE A O 1
ATOM 963 N N . ALA A 1 122 ? -5.935 -9.235 -8.843 1.00 98.12 122 ALA A N 1
ATOM 964 C CA . ALA A 1 122 ? -6.084 -9.222 -10.289 1.00 98.12 122 ALA A CA 1
ATOM 965 C C . ALA A 1 122 ? -5.494 -7.954 -10.898 1.00 98.12 122 ALA A C 1
ATOM 967 O O . ALA A 1 122 ? -4.640 -8.043 -11.771 1.00 98.12 122 ALA A O 1
ATOM 968 N N . ARG A 1 123 ? -5.858 -6.790 -10.366 1.00 98.50 123 ARG A N 1
ATOM 969 C CA . ARG A 1 123 ? -5.469 -5.498 -10.936 1.00 98.50 123 ARG A CA 1
ATOM 970 C C . ARG A 1 123 ? -4.016 -5.118 -10.662 1.00 98.50 123 ARG A C 1
ATOM 972 O O . ARG A 1 123 ? -3.345 -4.603 -11.550 1.00 98.50 123 ARG A O 1
ATOM 979 N N . TYR A 1 124 ? -3.532 -5.362 -9.441 1.00 98.50 124 TYR A N 1
ATOM 980 C CA . TYR A 1 124 ? -2.271 -4.778 -8.957 1.00 98.50 124 TYR A CA 1
ATOM 981 C C . TYR A 1 124 ? -1.136 -5.781 -8.737 1.00 98.50 124 TYR A C 1
ATOM 983 O O . TYR A 1 124 ? -0.014 -5.378 -8.423 1.00 98.50 124 TYR A O 1
ATOM 991 N N . VAL A 1 125 ? -1.410 -7.083 -8.852 1.00 97.75 125 VAL A N 1
ATOM 992 C CA . VAL A 1 125 ? -0.392 -8.135 -8.715 1.00 97.75 125 VAL A CA 1
ATOM 993 C C . VAL A 1 125 ? -0.243 -8.912 -10.017 1.00 97.75 125 VAL A C 1
ATOM 995 O O . VAL A 1 125 ? 0.877 -9.060 -10.508 1.00 97.75 125 VAL A O 1
ATOM 998 N N . TRP A 1 126 ? -1.347 -9.423 -10.562 1.00 97.56 126 TRP A N 1
ATOM 999 C CA . TRP A 1 126 ? -1.339 -10.227 -11.786 1.00 97.56 126 TRP A CA 1
ATOM 1000 C C . TRP A 1 126 ? -1.246 -9.373 -13.039 1.00 97.56 126 TRP A C 1
ATOM 1002 O O . TRP A 1 126 ? -0.411 -9.660 -13.898 1.00 97.56 126 TRP A O 1
ATOM 1012 N N . GLU A 1 127 ? -2.045 -8.314 -13.087 1.00 98.12 127 GLU A N 1
ATOM 1013 C CA . GLU A 1 127 ? -1.972 -7.270 -14.098 1.00 98.12 127 GLU A CA 1
ATOM 1014 C C . GLU A 1 127 ? -1.118 -6.093 -13.606 1.00 98.12 127 GLU A C 1
ATOM 1016 O O . GLU A 1 127 ? -0.665 -6.038 -12.457 1.00 98.12 127 GLU A O 1
ATOM 1021 N N . SER A 1 128 ? -0.838 -5.165 -14.514 1.00 96.62 128 SER A N 1
ATOM 1022 C CA . SER A 1 128 ? 0.036 -4.016 -14.283 1.00 96.62 128 SER A CA 1
ATOM 1023 C C . SER A 1 128 ? -0.751 -2.708 -14.165 1.00 96.62 128 SER A C 1
ATOM 1025 O O . SER A 1 128 ? -0.291 -1.655 -14.612 1.00 96.62 128 SER A O 1
ATOM 1027 N N . GLU A 1 129 ? -1.970 -2.754 -13.619 1.00 98.31 129 GLU A N 1
ATOM 1028 C CA . GLU A 1 129 ? -2.763 -1.540 -13.474 1.00 98.31 129 GLU A CA 1
ATOM 1029 C C . GLU A 1 129 ? -2.055 -0.549 -12.539 1.00 98.31 129 GLU A C 1
ATOM 1031 O O . GLU A 1 129 ? -1.474 -0.921 -11.513 1.00 98.31 129 GLU A O 1
ATOM 1036 N N . ARG A 1 130 ? -2.098 0.743 -12.888 1.00 96.31 130 ARG A N 1
ATOM 1037 C CA . ARG A 1 130 ? -1.449 1.796 -12.104 1.00 96.31 130 ARG A CA 1
ATOM 1038 C C . ARG A 1 130 ? -1.981 1.786 -10.670 1.00 96.31 130 ARG A C 1
ATOM 1040 O O . ARG A 1 130 ? -3.176 1.949 -10.442 1.00 96.31 130 ARG A O 1
ATOM 1047 N N . LEU A 1 131 ? -1.068 1.682 -9.703 1.00 97.88 131 LEU A N 1
ATOM 1048 C CA . LEU A 1 131 ? -1.412 1.696 -8.282 1.00 97.88 131 LEU A CA 1
ATOM 1049 C C . LEU A 1 131 ? -2.134 3.008 -7.901 1.00 97.88 131 LEU A C 1
ATOM 1051 O O . LEU A 1 131 ? -1.536 4.087 -8.031 1.00 97.88 131 LEU A O 1
ATOM 1055 N N . PRO A 1 132 ? -3.367 2.951 -7.365 1.00 98.00 132 PRO A N 1
ATOM 1056 C CA . PRO A 1 132 ? -4.153 4.132 -6.997 1.00 98.00 132 PRO A CA 1
ATOM 1057 C C . PRO A 1 132 ? -3.731 4.678 -5.623 1.00 98.00 132 PRO A C 1
ATOM 1059 O O . PRO A 1 132 ? -4.500 4.741 -4.663 1.00 98.00 132 PRO A O 1
ATOM 1062 N N . VAL A 1 133 ? -2.458 5.067 -5.505 1.00 98.50 133 VAL A N 1
ATOM 1063 C CA . VAL A 1 133 ? -1.849 5.488 -4.233 1.00 98.50 133 VAL A CA 1
ATOM 1064 C C . VAL A 1 133 ? -2.609 6.656 -3.602 1.00 98.50 133 VAL A C 1
ATOM 1066 O O . VAL A 1 133 ? -2.906 6.613 -2.411 1.00 98.50 133 VAL A O 1
ATOM 1069 N N . ALA A 1 134 ? -2.964 7.677 -4.385 1.00 98.50 134 ALA A N 1
ATOM 1070 C CA . ALA A 1 134 ? -3.705 8.831 -3.878 1.00 98.50 134 ALA A CA 1
ATOM 1071 C C . ALA A 1 134 ? -5.055 8.426 -3.261 1.00 98.50 134 ALA A C 1
ATOM 1073 O O . ALA A 1 134 ? -5.390 8.881 -2.170 1.00 98.50 134 ALA A O 1
ATOM 1074 N N . GLU A 1 135 ? -5.793 7.526 -3.915 1.00 98.56 135 GLU A N 1
ATOM 1075 C CA . GLU A 1 135 ? -7.126 7.097 -3.480 1.00 98.56 135 GLU A CA 1
ATOM 1076 C C . GLU A 1 135 ? -7.080 6.338 -2.155 1.00 98.56 135 GLU A C 1
ATOM 1078 O O . GLU A 1 135 ? -7.857 6.623 -1.245 1.00 98.56 135 GLU A O 1
ATOM 1083 N N . TYR A 1 136 ? -6.149 5.394 -2.009 1.00 98.75 136 TYR A N 1
ATOM 1084 C CA . TYR A 1 136 ? -6.018 4.620 -0.775 1.00 98.75 136 TYR A CA 1
ATOM 1085 C C . TYR A 1 136 ? -5.536 5.476 0.394 1.00 98.75 136 TYR A C 1
ATOM 1087 O O . TYR A 1 136 ? -6.102 5.395 1.483 1.00 98.75 136 TYR A O 1
ATOM 1095 N N . TYR A 1 137 ? -4.532 6.332 0.192 1.00 98.75 137 TYR A N 1
ATOM 1096 C CA . TYR A 1 137 ? -4.068 7.218 1.262 1.00 98.75 137 TYR A CA 1
ATOM 1097 C C . TYR A 1 137 ? -5.124 8.268 1.648 1.00 98.75 137 TYR A C 1
ATOM 1099 O O . TYR A 1 137 ? -5.236 8.604 2.830 1.00 98.75 137 TYR A O 1
ATOM 1107 N N . ALA A 1 138 ? -5.980 8.703 0.716 1.00 98.75 138 ALA A N 1
ATOM 1108 C CA . ALA A 1 138 ? -7.097 9.599 1.022 1.00 98.75 138 ALA A CA 1
ATOM 1109 C C . ALA A 1 138 ? -8.107 8.982 2.008 1.00 98.75 138 ALA A C 1
ATOM 1111 O O . ALA A 1 138 ? -8.699 9.709 2.810 1.00 98.75 138 ALA A O 1
ATOM 1112 N N . LYS A 1 139 ? -8.247 7.647 2.047 1.00 98.69 139 LYS A N 1
ATOM 1113 C CA . LYS A 1 139 ? -9.062 6.941 3.061 1.00 98.69 139 LYS A CA 1
ATOM 1114 C C . LYS A 1 139 ? -8.529 7.134 4.480 1.00 98.69 139 LYS A C 1
ATOM 1116 O O . LYS A 1 139 ? -9.283 7.055 5.441 1.00 98.69 139 LYS A O 1
ATOM 1121 N N . LEU A 1 140 ? -7.237 7.428 4.615 1.00 98.62 140 LEU A N 1
ATOM 1122 C CA . LEU A 1 140 ? -6.585 7.767 5.879 1.00 98.62 140 LEU A CA 1
ATOM 1123 C C . LEU A 1 140 ? -6.576 9.283 6.136 1.00 98.62 140 LEU A C 1
ATOM 1125 O O . LEU A 1 140 ? -5.944 9.734 7.087 1.00 98.62 140 LEU A O 1
ATOM 1129 N N . GLY A 1 141 ? -7.199 10.098 5.278 1.00 98.62 141 GLY A N 1
ATOM 1130 C CA . GLY A 1 141 ? -7.066 11.558 5.292 1.00 98.62 141 GLY A CA 1
ATOM 1131 C C . GLY A 1 141 ? -5.648 12.028 4.958 1.00 98.62 141 GLY A C 1
ATOM 1132 O O . GLY A 1 141 ? -5.176 13.012 5.514 1.00 98.62 141 GLY A O 1
ATOM 1133 N N . ILE A 1 142 ? -4.916 11.280 4.136 1.00 98.75 142 ILE A N 1
ATOM 1134 C CA . ILE A 1 142 ? -3.566 11.644 3.706 1.00 98.75 142 ILE A CA 1
ATOM 1135 C C . ILE A 1 142 ? -3.628 11.935 2.212 1.00 98.75 142 ILE A C 1
ATOM 1137 O O . ILE A 1 142 ? -3.987 11.073 1.413 1.00 98.75 142 ILE A O 1
ATOM 1141 N N . ARG A 1 143 ? -3.282 13.158 1.825 1.00 98.44 143 ARG A N 1
ATOM 1142 C CA . ARG A 1 143 ? -3.314 13.598 0.434 1.00 98.44 143 ARG A CA 1
ATOM 1143 C C . ARG A 1 143 ? -1.953 13.381 -0.210 1.00 98.44 143 ARG A C 1
ATOM 1145 O O . ARG A 1 143 ? -0.939 13.802 0.339 1.00 98.44 143 ARG A O 1
ATOM 1152 N N . LEU A 1 144 ? -1.925 12.751 -1.381 1.00 98.44 144 LEU A N 1
ATOM 1153 C CA . LEU A 1 144 ? -0.748 12.765 -2.246 1.00 98.44 144 LEU A CA 1
ATOM 1154 C C . LEU A 1 144 ? -0.777 14.049 -3.079 1.00 98.44 144 LEU A C 1
ATOM 1156 O O . LEU A 1 144 ? -1.745 14.300 -3.793 1.00 98.44 144 LEU A O 1
ATOM 1160 N N . VAL A 1 145 ? 0.269 14.859 -2.969 1.00 98.12 145 VAL A N 1
ATOM 1161 C CA . VAL A 1 145 ? 0.466 16.051 -3.795 1.00 98.12 145 VAL A CA 1
ATOM 1162 C C . VAL A 1 145 ? 1.334 15.675 -4.979 1.00 98.12 145 VAL A C 1
ATOM 1164 O O . VAL A 1 145 ? 2.425 15.126 -4.801 1.00 98.12 145 VAL A O 1
ATOM 1167 N N . GLU A 1 146 ? 0.853 15.997 -6.172 1.00 96.62 146 GLU A N 1
ATOM 1168 C CA . GLU A 1 146 ? 1.580 15.842 -7.426 1.00 96.62 146 GLU A CA 1
ATOM 1169 C C . GLU A 1 146 ? 1.873 17.228 -8.028 1.00 96.62 146 GLU A C 1
ATOM 1171 O O . GLU A 1 146 ? 1.162 18.194 -7.739 1.00 96.62 146 GLU A O 1
ATOM 1176 N N . ASP A 1 147 ? 2.957 17.345 -8.797 1.00 95.50 147 ASP A N 1
ATOM 1177 C CA . ASP A 1 147 ? 3.264 18.554 -9.569 1.00 95.50 147 ASP A CA 1
ATOM 1178 C C . ASP A 1 147 ? 2.407 18.637 -10.848 1.00 95.50 147 ASP A C 1
ATOM 1180 O O . ASP A 1 147 ? 1.555 17.784 -11.106 1.00 95.50 147 ASP A O 1
ATOM 1184 N N . ALA A 1 148 ? 2.628 19.675 -11.659 1.00 94.31 148 ALA A N 1
ATOM 1185 C CA . ALA A 1 148 ? 1.907 19.872 -12.919 1.00 94.31 148 ALA A CA 1
ATOM 1186 C C . ALA A 1 148 ? 2.104 18.722 -13.929 1.00 94.31 148 ALA A C 1
ATOM 1188 O O . ALA A 1 148 ? 1.250 18.523 -14.790 1.00 94.31 148 ALA A O 1
ATOM 1189 N N . ASP A 1 149 ? 3.183 17.945 -13.791 1.00 91.88 149 ASP A N 1
ATOM 1190 C CA . ASP A 1 149 ? 3.508 16.796 -14.638 1.00 91.88 149 ASP A CA 1
ATOM 1191 C C . ASP A 1 149 ? 2.979 15.469 -14.048 1.00 91.88 149 ASP A C 1
ATOM 1193 O O . ASP A 1 149 ? 3.256 14.387 -14.574 1.00 91.88 149 ASP A O 1
ATOM 1197 N N . GLY A 1 150 ? 2.242 15.512 -12.931 1.00 88.88 150 GLY A N 1
ATOM 1198 C CA . GLY A 1 150 ? 1.724 14.324 -12.249 1.00 88.88 150 GLY A CA 1
ATOM 1199 C C . GLY A 1 150 ? 2.791 13.535 -11.480 1.00 88.88 150 GLY A C 1
ATOM 1200 O O . GLY A 1 150 ? 2.585 12.360 -11.140 1.00 88.88 150 GLY A O 1
ATOM 1201 N N . ARG A 1 151 ? 3.954 14.135 -11.197 1.00 92.94 151 ARG A N 1
ATOM 1202 C CA . ARG A 1 151 ? 4.996 13.508 -10.375 1.00 92.94 151 ARG A CA 1
ATOM 1203 C C . ARG A 1 151 ? 4.672 13.700 -8.905 1.00 92.94 151 ARG A C 1
ATOM 1205 O O . ARG A 1 151 ? 4.363 14.796 -8.457 1.00 92.94 151 ARG A O 1
ATOM 1212 N N . ALA A 1 152 ? 4.789 12.627 -8.132 1.00 96.44 152 ALA A N 1
ATOM 1213 C CA . ALA A 1 152 ? 4.562 12.659 -6.695 1.00 96.44 152 ALA A CA 1
ATOM 1214 C C . ALA A 1 152 ? 5.604 13.545 -5.989 1.00 96.44 152 ALA A C 1
ATOM 1216 O O . ALA A 1 152 ? 6.798 13.246 -6.037 1.00 96.44 152 ALA A O 1
ATOM 1217 N N . VAL A 1 153 ? 5.151 14.598 -5.306 1.00 97.44 153 VAL A N 1
ATOM 1218 C CA . VAL A 1 153 ? 6.004 15.584 -4.618 1.00 97.44 153 VAL A CA 1
ATOM 1219 C C . VAL A 1 153 ? 6.077 15.313 -3.124 1.00 97.44 153 VAL A C 1
ATOM 1221 O O . VAL A 1 153 ? 7.161 15.344 -2.549 1.00 97.44 153 VAL A O 1
ATOM 1224 N N . ARG A 1 154 ? 4.931 15.074 -2.478 1.00 97.94 154 ARG A N 1
ATOM 1225 C CA . ARG A 1 154 ? 4.850 14.798 -1.037 1.00 97.94 154 ARG A CA 1
ATOM 1226 C C . ARG A 1 154 ? 3.508 14.209 -0.638 1.00 97.94 154 ARG A C 1
ATOM 1228 O O . ARG A 1 154 ? 2.520 14.366 -1.347 1.00 97.94 154 ARG A O 1
ATOM 1235 N N . PHE A 1 155 ? 3.470 13.601 0.540 1.00 98.56 155 PHE A N 1
ATOM 1236 C CA . PHE A 1 155 ? 2.219 13.361 1.249 1.00 98.56 155 PHE A CA 1
ATOM 1237 C C . PHE A 1 155 ? 1.945 14.496 2.236 1.00 98.56 155 PHE A C 1
ATOM 1239 O O . PHE A 1 155 ? 2.867 15.028 2.852 1.00 98.56 155 PHE A O 1
ATOM 1246 N N . GLU A 1 156 ? 0.674 14.830 2.410 1.00 98.44 156 GLU A N 1
ATOM 1247 C CA . GLU A 1 156 ? 0.186 15.766 3.415 1.00 98.44 156 GLU A CA 1
ATOM 1248 C C . GLU A 1 156 ? -0.842 15.066 4.297 1.00 98.44 156 GLU A C 1
ATOM 1250 O O . GLU A 1 156 ? -1.834 14.526 3.808 1.00 98.44 156 GLU A O 1
ATOM 1255 N N . ILE A 1 157 ? -0.602 15.063 5.604 1.00 98.50 157 ILE A N 1
ATOM 1256 C CA . ILE A 1 157 ? -1.544 14.522 6.580 1.00 98.50 157 ILE A CA 1
ATOM 1257 C C . ILE A 1 157 ? -2.570 15.612 6.886 1.00 98.50 157 ILE A C 1
ATOM 1259 O O . ILE A 1 157 ? -2.201 16.681 7.368 1.00 98.50 157 ILE A O 1
ATOM 1263 N N . ASP A 1 158 ? -3.851 15.342 6.635 1.00 97.88 158 ASP A N 1
ATOM 1264 C CA . ASP A 1 158 ? -4.925 16.266 6.997 1.00 97.88 158 ASP A CA 1
ATOM 1265 C C . ASP A 1 158 ? -4.985 16.412 8.531 1.00 97.88 158 ASP A C 1
ATOM 1267 O O . ASP A 1 158 ? -5.130 15.385 9.218 1.00 97.88 158 ASP A O 1
ATOM 1271 N N . PRO A 1 159 ? -4.856 17.635 9.087 1.00 97.00 159 PRO A N 1
ATOM 1272 C CA . PRO A 1 159 ? -5.010 17.876 10.520 1.00 97.00 159 PRO A CA 1
ATOM 1273 C C . PRO A 1 159 ? -6.459 17.699 11.003 1.00 97.00 159 PRO A C 1
ATOM 1275 O O . PRO A 1 159 ? -6.677 17.412 12.182 1.00 97.00 159 PRO A O 1
ATOM 1278 N N . ASN A 1 160 ? -7.445 17.808 10.107 1.00 97.50 160 ASN A N 1
ATOM 1279 C CA . ASN A 1 160 ? -8.874 17.740 10.408 1.00 97.50 160 ASN A CA 1
ATOM 1280 C C . ASN A 1 160 ? -9.579 16.617 9.618 1.00 97.50 160 ASN A C 1
ATOM 1282 O O . ASN A 1 160 ? -10.558 16.884 8.922 1.00 97.50 160 ASN A O 1
ATOM 1286 N N . PRO A 1 161 ? -9.133 15.349 9.746 1.00 97.75 161 PRO A N 1
ATOM 1287 C CA . PRO A 1 161 ? -9.738 14.245 9.015 1.00 97.75 161 PRO A CA 1
ATOM 1288 C C . PRO A 1 161 ? -11.185 14.020 9.458 1.00 97.75 161 PRO A C 1
ATOM 1290 O O . PRO A 1 161 ? -11.535 14.240 10.627 1.00 97.75 161 PRO A O 1
ATOM 1293 N N . THR A 1 162 ? -12.005 13.477 8.557 1.00 98.31 162 THR A N 1
ATOM 1294 C CA . THR A 1 162 ? -13.352 13.011 8.909 1.00 98.31 162 THR A CA 1
ATOM 1295 C C . THR A 1 162 ? -13.289 11.954 10.024 1.00 98.31 162 THR A C 1
ATOM 1297 O O . THR A 1 162 ? -12.251 11.305 10.211 1.00 98.31 162 THR A O 1
ATOM 1300 N N . PRO A 1 163 ? -14.383 11.716 10.773 1.00 97.88 163 PRO A N 1
ATOM 1301 C CA . PRO A 1 163 ? -14.406 10.667 11.795 1.00 97.88 163 PRO A CA 1
ATOM 1302 C C . PRO A 1 163 ? -13.986 9.289 11.262 1.00 97.88 163 PRO A C 1
ATOM 1304 O O . PRO A 1 163 ? -13.268 8.550 11.936 1.00 97.88 163 PRO A O 1
ATOM 1307 N N . GLU A 1 164 ? -14.376 8.966 10.028 1.00 96.69 164 GLU A N 1
ATOM 1308 C CA . GLU A 1 164 ? -13.995 7.724 9.358 1.00 96.69 164 GLU A CA 1
ATOM 1309 C C . GLU A 1 164 ? -12.500 7.676 9.024 1.00 96.69 164 GLU A C 1
ATOM 1311 O O . GLU A 1 164 ? -11.829 6.707 9.386 1.00 96.69 164 GLU A O 1
ATOM 1316 N N . GLN A 1 165 ? -11.962 8.734 8.409 1.00 98.38 165 GLN A N 1
ATOM 1317 C CA . GLN A 1 165 ? -10.536 8.831 8.094 1.00 98.38 165 GLN A CA 1
ATOM 1318 C C . GLN A 1 165 ? -9.678 8.761 9.356 1.00 98.38 165 GLN A C 1
ATOM 1320 O O . GLN A 1 165 ? -8.663 8.068 9.375 1.00 98.38 165 GLN A O 1
ATOM 1325 N N . ARG A 1 166 ? -10.098 9.438 10.432 1.00 97.56 166 ARG A N 1
ATOM 1326 C CA . ARG A 1 166 ? -9.430 9.385 11.736 1.00 97.56 166 ARG A CA 1
ATOM 1327 C C . ARG A 1 166 ? -9.407 7.961 12.270 1.00 97.56 166 ARG A C 1
ATOM 1329 O O . ARG A 1 166 ? -8.340 7.466 12.618 1.00 97.56 166 ARG A O 1
ATOM 1336 N N . ARG A 1 167 ? -10.560 7.286 12.302 1.00 96.31 167 ARG A N 1
ATOM 1337 C CA . ARG A 1 167 ? -10.658 5.896 12.769 1.00 96.31 167 ARG A CA 1
ATOM 1338 C C . ARG A 1 167 ? -9.724 4.984 11.977 1.00 96.31 167 ARG A C 1
ATOM 1340 O O . ARG A 1 167 ? -8.990 4.206 12.580 1.00 96.31 167 ARG A O 1
ATOM 1347 N N . LEU A 1 168 ? -9.735 5.087 10.648 1.00 97.81 168 LEU A N 1
ATOM 1348 C CA . LEU A 1 168 ? -8.912 4.238 9.792 1.00 97.81 168 LEU A CA 1
ATOM 1349 C C . LEU A 1 168 ? -7.416 4.561 9.925 1.00 97.81 168 LEU A C 1
ATOM 1351 O O . LEU A 1 168 ? -6.595 3.647 9.981 1.00 97.81 168 LEU A O 1
ATOM 1355 N N . ARG A 1 169 ? -7.054 5.844 10.057 1.00 97.94 169 ARG A N 1
ATOM 1356 C CA . ARG A 1 169 ? -5.678 6.287 10.325 1.00 97.94 169 ARG A CA 1
ATOM 1357 C C . ARG A 1 169 ? -5.159 5.734 11.650 1.00 97.94 169 ARG A C 1
ATOM 1359 O O . ARG A 1 169 ? -4.049 5.217 11.680 1.00 97.94 169 ARG A O 1
ATOM 1366 N N . GLU A 1 170 ? 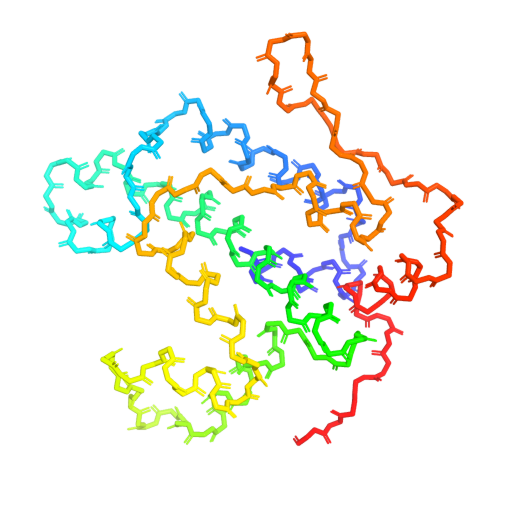-5.944 5.783 12.724 1.00 96.75 170 GLU A N 1
ATOM 1367 C CA . GLU A 1 170 ? -5.542 5.218 14.022 1.00 96.75 170 GLU A CA 1
ATOM 1368 C C . GLU A 1 170 ? -5.354 3.690 13.953 1.00 96.75 170 GLU A C 1
ATOM 1370 O O . GLU A 1 170 ? -4.396 3.156 14.519 1.00 96.75 170 GLU A O 1
ATOM 1375 N N . ALA A 1 171 ? -6.203 2.983 13.199 1.00 96.50 171 ALA A N 1
ATOM 1376 C CA . ALA A 1 171 ? -6.043 1.549 12.944 1.00 96.50 171 ALA A CA 1
ATOM 1377 C C . ALA A 1 171 ? -4.762 1.232 12.147 1.00 96.50 171 ALA A C 1
ATOM 1379 O O . ALA A 1 171 ? -4.009 0.307 12.480 1.00 96.50 171 ALA A O 1
ATOM 1380 N N . TRP A 1 172 ? -4.487 2.036 11.116 1.00 97.31 172 TRP A N 1
ATOM 1381 C CA . TRP A 1 172 ? -3.290 1.940 10.281 1.00 97.31 172 TRP A CA 1
ATOM 1382 C C . TRP A 1 172 ? -2.005 2.195 11.081 1.00 97.31 172 TRP A C 1
ATOM 1384 O O . TRP A 1 172 ? -1.048 1.421 10.964 1.00 97.31 172 TRP A O 1
ATOM 1394 N N . LEU A 1 173 ? -2.028 3.195 11.970 1.00 96.56 173 LEU A N 1
ATOM 1395 C CA . LEU A 1 173 ? -0.967 3.504 12.936 1.00 96.56 173 LEU A CA 1
ATOM 1396 C C . LEU A 1 173 ? -0.816 2.447 14.040 1.00 96.56 173 LEU A C 1
ATOM 1398 O O . LEU A 1 173 ? 0.108 2.543 14.838 1.00 96.56 173 LEU A O 1
ATOM 1402 N N . GLY A 1 174 ? -1.684 1.431 14.095 1.00 92.06 174 GLY A N 1
ATOM 1403 C CA . GLY A 1 174 ? -1.610 0.365 15.097 1.00 92.06 174 GLY A CA 1
ATOM 1404 C C . GLY A 1 174 ? -2.015 0.807 16.505 1.00 92.06 174 GLY A C 1
ATOM 1405 O O . GLY A 1 174 ? -1.680 0.130 17.469 1.00 92.06 174 GLY A O 1
ATOM 1406 N N . ARG A 1 175 ? -2.732 1.930 16.635 1.00 85.69 175 ARG A N 1
ATOM 1407 C CA . ARG A 1 175 ? -3.147 2.507 17.926 1.00 85.69 175 ARG A CA 1
ATOM 1408 C C . ARG A 1 175 ? -4.502 1.996 18.419 1.00 85.69 175 ARG A C 1
ATOM 1410 O O . ARG A 1 175 ? -4.937 2.350 19.509 1.00 85.69 175 ARG A O 1
ATOM 1417 N N . GLN A 1 176 ? -5.171 1.158 17.631 1.00 77.06 176 GLN A N 1
ATOM 1418 C CA . GLN A 1 176 ? -6.376 0.450 18.054 1.00 77.06 176 GLN A CA 1
ATOM 1419 C C . GLN A 1 176 ? -6.018 -0.943 18.562 1.00 77.06 176 GLN A C 1
ATOM 1421 O O . GLN A 1 176 ? -5.271 -1.676 17.912 1.00 77.06 176 GLN A O 1
ATOM 1426 N N . ALA A 1 177 ? -6.589 -1.317 19.708 1.00 61.66 177 ALA A N 1
ATOM 1427 C CA . ALA A 1 177 ? -6.539 -2.689 20.188 1.00 61.66 177 ALA A CA 1
ATOM 1428 C C . ALA A 1 177 ? -7.256 -3.588 19.173 1.00 61.66 177 ALA A C 1
ATOM 1430 O O . ALA A 1 177 ? -8.465 -3.474 18.969 1.00 61.66 177 ALA A O 1
ATOM 1431 N N . ARG A 1 178 ? -6.504 -4.470 18.515 1.00 66.88 178 ARG A N 1
ATOM 1432 C CA . ARG A 1 178 ? -7.076 -5.469 17.610 1.00 66.88 178 ARG A CA 1
ATOM 1433 C C . ARG A 1 178 ? -7.507 -6.668 18.436 1.00 66.88 178 ARG A C 1
ATOM 1435 O O . ARG A 1 178 ? -6.766 -7.107 19.317 1.00 66.88 178 ARG A O 1
ATOM 1442 N N . LYS A 1 179 ? -8.705 -7.192 18.174 1.00 55.94 179 LYS A N 1
ATOM 1443 C CA . LYS A 1 179 ? -9.162 -8.427 18.818 1.00 55.94 179 LYS A CA 1
ATOM 1444 C C . LYS A 1 179 ? -8.182 -9.539 18.452 1.00 55.94 179 LYS A C 1
ATOM 1446 O O . LYS A 1 179 ? -7.955 -9.791 17.271 1.00 55.94 179 LYS A O 1
ATOM 1451 N N . ALA A 1 180 ? -7.602 -10.189 19.459 1.00 50.94 180 ALA A N 1
ATOM 1452 C CA . ALA A 1 180 ? -6.877 -11.429 19.236 1.00 50.94 180 ALA A CA 1
ATOM 1453 C C . ALA A 1 180 ? -7.880 -12.444 18.674 1.00 50.94 180 ALA A C 1
ATOM 1455 O O . ALA A 1 180 ? -8.846 -12.794 19.351 1.00 50.94 180 ALA A O 1
ATOM 1456 N N . THR A 1 181 ? -7.697 -12.813 17.409 1.00 51.94 181 THR A N 1
ATOM 1457 C CA . THR A 1 181 ? -8.409 -13.924 16.766 1.00 51.94 181 THR A CA 1
ATOM 1458 C C . THR A 1 181 ? -7.647 -15.212 17.013 1.00 51.94 181 THR A C 1
ATOM 1460 O O . THR A 1 181 ? -6.389 -15.150 17.014 1.00 51.94 181 THR A O 1
#